Protein AF-A0A350WUQ2-F1 (afdb_monomer)

Structure (mmCIF, N/CA/C/O backbone):
data_AF-A0A350WUQ2-F1
#
_entry.id   AF-A0A350WUQ2-F1
#
loop_
_atom_site.group_PDB
_atom_site.id
_atom_site.type_symbol
_atom_site.label_atom_id
_atom_site.label_alt_id
_atom_site.label_comp_id
_atom_site.label_asym_id
_atom_site.label_entity_id
_atom_site.label_seq_id
_atom_site.pdbx_PDB_ins_code
_atom_site.Cartn_x
_atom_site.Cartn_y
_atom_site.Cartn_z
_atom_site.occupancy
_atom_site.B_iso_or_equiv
_atom_site.auth_seq_id
_atom_site.auth_comp_id
_atom_site.auth_asym_id
_atom_site.auth_atom_id
_atom_site.pdbx_PDB_model_num
ATOM 1 N N . MET A 1 1 ? 24.804 -18.739 12.064 1.00 56.25 1 MET A N 1
ATOM 2 C CA . MET A 1 1 ? 23.639 -18.724 12.983 1.00 56.25 1 MET A CA 1
ATOM 3 C C . MET A 1 1 ? 23.112 -17.312 13.268 1.00 56.25 1 MET A C 1
ATOM 5 O O . MET A 1 1 ? 21.914 -17.172 13.462 1.00 56.25 1 MET A O 1
ATOM 9 N N . SER A 1 2 ? 23.943 -16.263 13.221 1.00 64.31 2 SER A N 1
ATOM 10 C CA . SER A 1 2 ? 23.557 -14.853 13.437 1.00 64.31 2 SER A CA 1
ATOM 11 C C . SER A 1 2 ? 22.568 -14.264 12.414 1.00 64.31 2 SER A C 1
ATOM 13 O O . SER A 1 2 ? 21.819 -13.358 12.758 1.00 64.31 2 SER A O 1
ATOM 15 N N . ASN A 1 3 ? 22.495 -14.797 11.190 1.00 80.12 3 ASN A N 1
ATOM 16 C CA . ASN A 1 3 ? 21.617 -14.248 10.144 1.00 80.12 3 ASN A CA 1
ATOM 17 C C . ASN A 1 3 ? 20.187 -14.813 10.154 1.00 80.12 3 ASN A C 1
ATOM 19 O O . ASN A 1 3 ? 19.369 -14.383 9.347 1.00 80.12 3 ASN A O 1
ATOM 23 N N . LEU A 1 4 ? 19.859 -15.757 11.047 1.00 85.25 4 LEU A N 1
ATOM 24 C CA . LEU A 1 4 ? 18.511 -16.335 11.095 1.00 85.25 4 LEU A CA 1
ATOM 25 C C . LEU A 1 4 ? 17.468 -15.273 11.484 1.00 85.25 4 LEU A C 1
ATOM 27 O O . LEU A 1 4 ? 16.415 -15.193 10.861 1.00 85.25 4 LEU A O 1
ATOM 31 N N . LEU A 1 5 ? 17.804 -14.414 12.455 1.00 84.06 5 LEU A N 1
ATOM 32 C CA . LEU A 1 5 ? 16.961 -13.295 12.900 1.00 84.06 5 LEU A CA 1
ATOM 33 C C . LEU A 1 5 ? 16.747 -12.237 11.810 1.00 84.06 5 LEU A C 1
ATOM 35 O O . LEU A 1 5 ? 15.709 -11.588 11.788 1.00 84.06 5 LEU A O 1
ATOM 39 N N . LEU A 1 6 ? 17.718 -12.081 10.906 1.00 88.44 6 LEU A N 1
ATOM 40 C CA . LEU A 1 6 ? 17.656 -11.149 9.776 1.00 88.44 6 LEU A CA 1
ATOM 41 C C . LEU A 1 6 ? 17.008 -11.768 8.532 1.00 88.44 6 LEU A C 1
ATOM 43 O O . LEU A 1 6 ? 16.848 -11.084 7.523 1.00 88.44 6 LEU A O 1
ATOM 47 N N . SER A 1 7 ? 16.643 -13.053 8.571 1.00 94.75 7 SER A N 1
ATOM 48 C CA . SER A 1 7 ? 15.927 -13.654 7.451 1.00 94.75 7 SER A CA 1
ATOM 49 C C . SER A 1 7 ? 14.523 -13.033 7.352 1.00 94.75 7 SER A C 1
ATOM 51 O O . SER A 1 7 ? 13.842 -12.929 8.377 1.00 94.75 7 SER A O 1
ATOM 53 N N . PRO A 1 8 ? 14.063 -12.623 6.153 1.00 92.75 8 PRO A N 1
ATOM 54 C CA . PRO A 1 8 ? 12.813 -11.873 6.002 1.00 92.75 8 PRO A CA 1
ATOM 55 C C . PRO A 1 8 ? 11.602 -12.555 6.644 1.00 92.75 8 PRO A C 1
ATOM 57 O O . PRO A 1 8 ? 10.800 -11.903 7.307 1.00 92.75 8 PRO A O 1
ATOM 60 N N . LEU A 1 9 ? 11.501 -13.880 6.501 1.00 94.06 9 LEU A N 1
ATOM 61 C CA . LEU A 1 9 ? 10.402 -14.661 7.062 1.00 94.06 9 LEU A CA 1
ATOM 62 C C . LEU A 1 9 ? 10.429 -14.673 8.596 1.00 94.06 9 LEU A C 1
ATOM 64 O O . LEU A 1 9 ? 9.402 -14.450 9.231 1.00 94.06 9 LEU A O 1
ATOM 68 N N . VAL A 1 10 ? 11.598 -14.907 9.201 1.00 95.62 10 VAL A N 1
ATOM 69 C CA . VAL A 1 10 ? 11.731 -14.945 10.666 1.00 95.62 10 VAL A CA 1
ATOM 70 C C . VAL A 1 10 ? 11.512 -13.555 11.256 1.00 95.62 10 VAL A C 1
ATOM 72 O O . VAL A 1 10 ? 10.768 -13.428 12.225 1.00 95.62 10 VAL A O 1
ATOM 75 N N . ALA A 1 11 ? 12.082 -12.512 10.645 1.00 94.06 11 ALA A N 1
ATOM 76 C CA . ALA A 1 11 ? 11.852 -11.131 11.054 1.00 94.06 11 ALA A CA 1
ATOM 77 C C . ALA A 1 11 ? 10.356 -10.779 11.006 1.00 94.06 11 ALA A C 1
ATOM 79 O O . ALA A 1 11 ? 9.815 -10.277 11.991 1.00 94.06 11 ALA A O 1
ATOM 80 N N . PHE A 1 12 ? 9.665 -11.109 9.908 1.00 96.19 12 PHE A N 1
ATOM 81 C CA . PHE A 1 12 ? 8.222 -10.901 9.778 1.00 96.19 12 PHE A CA 1
ATOM 82 C C . PHE A 1 12 ? 7.432 -11.599 10.891 1.00 96.19 12 PHE A C 1
ATOM 84 O O . PHE A 1 12 ? 6.594 -10.965 11.531 1.00 96.19 12 PHE A O 1
ATOM 91 N N . LEU A 1 13 ? 7.720 -12.877 11.166 1.00 97.31 13 LEU A N 1
ATOM 92 C CA . LEU A 1 13 ? 7.032 -13.632 12.218 1.00 97.31 13 LEU A CA 1
ATOM 93 C C . LEU A 1 13 ? 7.259 -13.024 13.606 1.00 97.31 13 LEU A C 1
ATOM 95 O O . LEU A 1 13 ? 6.315 -12.923 14.389 1.00 97.31 13 LEU A O 1
ATOM 99 N N . ILE A 1 14 ? 8.482 -12.576 13.902 1.00 96.44 14 ILE A N 1
ATOM 100 C CA . ILE A 1 14 ? 8.798 -11.900 15.165 1.00 96.44 14 ILE A CA 1
ATOM 101 C C . ILE A 1 14 ? 8.009 -10.591 15.277 1.00 96.44 14 ILE A C 1
ATOM 103 O O . ILE A 1 14 ? 7.352 -10.367 16.292 1.00 96.44 14 ILE A O 1
ATOM 107 N N . TYR A 1 15 ? 8.011 -9.744 14.244 1.00 96.31 15 TYR A N 1
ATOM 108 C CA . TYR A 1 15 ? 7.260 -8.485 14.269 1.00 96.31 15 TYR A CA 1
ATOM 109 C C . TYR A 1 15 ? 5.750 -8.706 14.385 1.00 96.31 15 TYR A C 1
ATOM 111 O O . TYR A 1 15 ? 5.094 -8.017 15.168 1.00 96.31 15 TYR A O 1
ATOM 119 N N . ALA A 1 16 ? 5.198 -9.685 13.667 1.00 97.75 16 ALA A N 1
ATOM 120 C CA . ALA A 1 16 ? 3.789 -10.050 13.769 1.00 97.75 16 ALA A CA 1
ATOM 121 C C . ALA A 1 16 ? 3.432 -10.533 15.184 1.00 97.75 16 ALA A C 1
ATOM 123 O O . ALA A 1 16 ? 2.400 -10.135 15.731 1.00 97.75 16 ALA A O 1
ATOM 124 N N . LEU A 1 17 ? 4.304 -11.338 15.804 1.00 98.06 17 LEU A N 1
ATOM 125 C CA . LEU A 1 17 ? 4.140 -11.796 17.183 1.00 98.06 17 LEU A CA 1
ATOM 126 C C . LEU A 1 17 ? 4.163 -10.620 18.165 1.00 98.06 17 LEU A C 1
ATOM 128 O O . LEU A 1 17 ? 3.275 -10.519 19.010 1.00 98.06 17 LEU A O 1
ATOM 132 N N . VAL A 1 18 ? 5.132 -9.710 18.035 1.00 98.12 18 VAL A N 1
ATOM 133 C CA . VAL A 1 18 ? 5.239 -8.522 18.894 1.00 98.12 18 VAL A CA 1
ATOM 134 C C . VAL A 1 18 ? 4.015 -7.618 18.732 1.00 98.12 18 VAL A C 1
ATOM 136 O O . VAL A 1 18 ? 3.407 -7.239 19.731 1.00 98.12 18 VAL A O 1
ATOM 139 N N . ALA A 1 19 ? 3.594 -7.316 17.500 1.00 98.06 19 ALA A N 1
ATOM 140 C CA . ALA A 1 19 ? 2.402 -6.508 17.239 1.00 98.06 19 ALA A CA 1
ATOM 141 C C . ALA A 1 19 ? 1.134 -7.147 17.834 1.00 98.06 19 ALA A C 1
ATOM 143 O O . ALA A 1 19 ? 0.318 -6.462 18.455 1.00 98.06 19 ALA A O 1
ATOM 144 N N . SER A 1 20 ? 1.002 -8.470 17.713 1.00 98.00 20 SER A N 1
ATOM 145 C CA . SER A 1 20 ? -0.109 -9.227 18.298 1.00 98.00 20 SER A CA 1
ATOM 146 C C . SER A 1 20 ? -0.069 -9.215 19.826 1.00 98.00 20 SER A C 1
ATOM 148 O O . SER A 1 20 ? -1.109 -9.048 20.460 1.00 98.00 20 SER A O 1
ATOM 150 N N . ALA A 1 21 ? 1.117 -9.333 20.430 1.00 98.19 21 ALA A N 1
ATOM 151 C CA . ALA A 1 21 ? 1.297 -9.255 21.876 1.00 98.19 21 ALA A CA 1
ATOM 152 C C . ALA A 1 21 ? 0.935 -7.863 22.412 1.00 98.19 21 ALA A C 1
ATOM 154 O O . ALA A 1 21 ? 0.216 -7.765 23.404 1.00 98.19 21 ALA A O 1
ATOM 155 N N . ILE A 1 22 ? 1.353 -6.793 21.727 1.00 97.94 22 ILE A N 1
ATOM 156 C CA . ILE A 1 22 ? 0.986 -5.411 22.073 1.00 97.94 22 ILE A CA 1
ATOM 157 C C . ILE A 1 22 ? -0.529 -5.211 21.949 1.00 97.94 22 ILE A C 1
ATOM 159 O O . ILE A 1 22 ? -1.154 -4.683 22.867 1.00 97.94 22 ILE A O 1
ATOM 163 N N . SER A 1 23 ? -1.140 -5.670 20.851 1.00 97.25 23 SER A N 1
ATOM 164 C CA . SER A 1 23 ? -2.593 -5.592 20.650 1.00 97.25 23 SER A CA 1
ATOM 165 C C . SER A 1 23 ? -3.361 -6.367 21.731 1.00 97.25 23 SER A C 1
ATOM 167 O O . SER A 1 23 ? -4.313 -5.853 22.324 1.00 97.25 23 SER A O 1
ATOM 169 N N . GLY A 1 24 ? -2.901 -7.579 22.056 1.00 96.88 24 GLY A N 1
ATOM 170 C CA . GLY A 1 24 ? -3.451 -8.410 23.122 1.00 96.88 24 GLY A CA 1
ATOM 171 C C . GLY A 1 24 ? -3.322 -7.754 24.494 1.00 96.88 24 GLY A C 1
ATOM 172 O O . GLY A 1 24 ? -4.300 -7.701 25.236 1.00 96.88 24 GLY A O 1
ATOM 173 N N . LEU A 1 25 ? -2.159 -7.185 24.809 1.00 97.69 25 LEU A N 1
ATOM 174 C CA . LEU A 1 25 ? -1.933 -6.464 26.059 1.00 97.69 25 LEU A CA 1
ATOM 175 C C . LEU A 1 25 ? -2.820 -5.216 26.154 1.00 97.69 25 LEU A C 1
ATOM 177 O O . LEU A 1 25 ? -3.457 -4.997 27.183 1.00 97.69 25 LEU A O 1
ATOM 181 N N . GLY A 1 26 ? -2.955 -4.454 25.065 1.00 96.06 26 GLY A N 1
ATOM 182 C CA . GLY A 1 26 ? -3.893 -3.333 24.983 1.00 96.06 26 GLY A CA 1
ATOM 183 C C . GLY A 1 26 ? -5.335 -3.769 25.251 1.00 96.06 26 GLY A C 1
ATOM 184 O O . GLY A 1 26 ? -6.053 -3.125 26.014 1.00 96.06 26 GLY A O 1
ATOM 185 N N . ARG A 1 27 ? -5.745 -4.922 24.713 1.00 94.38 27 ARG A N 1
ATOM 186 C CA . ARG A 1 27 ? -7.062 -5.520 24.979 1.00 94.38 27 ARG A CA 1
ATOM 187 C C . ARG A 1 27 ? -7.231 -6.000 26.427 1.00 94.38 27 ARG A C 1
ATOM 189 O O . ARG A 1 27 ? -8.355 -5.994 26.933 1.00 94.38 27 ARG A O 1
ATOM 196 N N . LEU A 1 28 ? -6.157 -6.439 27.085 1.00 94.44 28 LEU A N 1
ATOM 197 C CA . LEU A 1 28 ? -6.176 -6.852 28.493 1.00 94.44 28 LEU A CA 1
ATOM 198 C C . LEU A 1 28 ? -6.297 -5.653 29.441 1.00 94.44 28 LEU A C 1
ATOM 200 O O . LEU A 1 28 ? -7.041 -5.737 30.413 1.00 94.44 28 LEU A O 1
ATOM 204 N N . ILE A 1 29 ? -5.607 -4.550 29.140 1.00 95.88 29 ILE A N 1
ATOM 205 C CA . ILE A 1 29 ? -5.594 -3.331 29.967 1.00 95.88 29 ILE A CA 1
ATOM 206 C C . ILE A 1 29 ? -6.825 -2.444 29.694 1.00 95.88 29 ILE A C 1
ATOM 208 O O . ILE A 1 29 ? -7.218 -1.644 30.542 1.00 95.88 29 ILE A O 1
ATOM 212 N N . SER A 1 30 ? -7.460 -2.582 28.526 1.00 92.19 30 SER A N 1
ATOM 213 C CA . SER A 1 30 ? -8.628 -1.785 28.139 1.00 92.19 30 SER A CA 1
ATOM 214 C C . SER A 1 30 ? -9.772 -1.879 29.157 1.00 92.19 30 SER A C 1
ATOM 216 O O . SER A 1 30 ? -10.205 -2.967 29.549 1.00 92.19 30 SER A O 1
ATOM 218 N N . ALA A 1 31 ? -10.303 -0.718 29.548 1.00 89.25 31 ALA A N 1
ATOM 219 C CA . ALA A 1 31 ? -11.449 -0.624 30.437 1.00 89.25 31 ALA A CA 1
ATOM 220 C C . ALA A 1 31 ? -12.694 -1.244 29.781 1.00 89.25 31 ALA A C 1
ATOM 222 O O . ALA A 1 31 ? -13.250 -0.726 28.810 1.00 89.25 31 ALA A O 1
ATOM 223 N N . ARG A 1 32 ? -13.174 -2.351 30.351 1.00 83.56 32 ARG A N 1
ATOM 224 C CA . ARG A 1 32 ? -14.401 -3.015 29.904 1.00 83.56 32 ARG A CA 1
ATOM 225 C C . ARG A 1 32 ? -15.602 -2.347 30.565 1.00 83.56 32 ARG A C 1
ATOM 227 O O . ARG A 1 32 ? -15.979 -2.679 31.684 1.00 83.56 32 ARG A O 1
ATOM 234 N N . GLY A 1 33 ? -16.190 -1.365 29.886 1.00 84.06 33 GLY A N 1
ATOM 235 C CA . GLY A 1 33 ? -17.470 -0.791 30.305 1.00 84.06 33 GLY A CA 1
ATOM 236 C C . GLY A 1 33 ? -18.633 -1.778 30.122 1.00 84.06 33 GLY A C 1
ATOM 237 O O . GLY A 1 33 ? -18.486 -2.818 29.483 1.00 84.06 33 GLY A O 1
ATOM 238 N N . ARG A 1 34 ? -19.828 -1.428 30.618 1.00 88.06 34 ARG A N 1
ATOM 239 C CA . ARG A 1 34 ? -21.051 -2.208 30.348 1.00 88.06 34 ARG A CA 1
ATOM 240 C C . ARG A 1 34 ? -21.297 -2.326 28.842 1.00 88.06 34 ARG A C 1
ATOM 242 O O . ARG A 1 34 ? -21.175 -1.319 28.131 1.00 88.06 34 ARG A O 1
ATOM 249 N N . ALA A 1 35 ? -21.644 -3.529 28.391 1.00 87.12 35 ALA A N 1
ATOM 250 C CA . ALA A 1 35 ? -22.108 -3.763 27.031 1.00 87.12 35 ALA A CA 1
ATOM 251 C C . ALA A 1 35 ? -23.415 -2.987 26.801 1.00 87.12 35 ALA A C 1
ATOM 253 O O . ALA A 1 35 ? -24.290 -2.966 27.665 1.00 87.12 35 ALA A O 1
ATOM 254 N N . SER A 1 36 ? -23.512 -2.302 25.667 1.00 88.19 36 SER A N 1
ATOM 255 C CA . SER A 1 36 ? -24.695 -1.555 25.238 1.00 88.19 36 SER A CA 1
ATOM 256 C C . SER A 1 36 ? -24.716 -1.547 23.717 1.00 88.19 36 SER A C 1
ATOM 258 O O . SER A 1 36 ? -23.658 -1.364 23.113 1.00 88.19 36 SER A O 1
ATOM 260 N N . GLN A 1 37 ? -25.897 -1.721 23.124 1.00 85.00 37 GLN A N 1
ATOM 261 C CA . GLN A 1 37 ? -26.098 -1.727 21.670 1.00 85.00 37 GLN A CA 1
ATOM 262 C C . GLN A 1 37 ? -25.478 -0.491 20.993 1.00 85.00 37 GLN A C 1
ATOM 264 O O . GLN A 1 37 ? -24.702 -0.621 20.049 1.00 85.00 37 GLN A O 1
ATOM 269 N N . PHE A 1 38 ? -25.656 0.687 21.5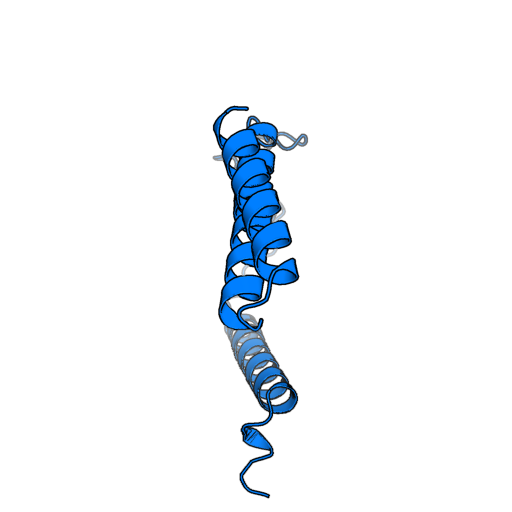99 1.00 85.62 38 PHE A N 1
ATOM 270 C CA . PHE A 1 38 ? -25.179 1.969 21.073 1.00 85.62 38 PHE A CA 1
ATOM 271 C C . PHE A 1 38 ? -23.648 2.125 21.066 1.00 85.62 38 PHE A C 1
ATOM 273 O O . PHE A 1 38 ? -23.130 3.047 20.449 1.00 85.62 38 PHE A O 1
ATOM 280 N N . LYS A 1 39 ? -22.895 1.259 21.764 1.00 86.56 39 LYS A N 1
ATOM 281 C CA . LYS A 1 39 ? -21.417 1.291 21.745 1.00 86.56 39 LYS A CA 1
ATOM 282 C C . LYS A 1 39 ? -20.815 0.575 20.537 1.00 86.56 39 LYS A C 1
ATOM 284 O O . LYS A 1 39 ? -19.639 0.776 20.251 1.00 86.56 39 LYS A O 1
ATOM 289 N N . SER A 1 40 ? -21.590 -0.297 19.897 1.00 87.12 40 SER A N 1
ATOM 290 C CA . SER A 1 40 ? -21.183 -1.089 18.732 1.00 87.12 40 SER A CA 1
ATOM 291 C C . SER A 1 40 ? -21.857 -0.638 17.437 1.00 87.12 40 SER A C 1
ATOM 293 O O . SER A 1 40 ? -21.559 -1.187 16.381 1.00 87.12 40 SER A O 1
ATOM 295 N N . GLU A 1 41 ? -22.764 0.335 17.511 1.00 87.50 41 GLU A N 1
ATOM 296 C CA . GLU A 1 41 ? -23.389 0.937 16.337 1.00 87.50 41 GLU A CA 1
ATOM 297 C C . GLU A 1 41 ? -22.413 1.888 15.619 1.00 87.50 41 GLU A C 1
ATOM 299 O O . GLU A 1 41 ? -21.625 2.577 16.279 1.00 87.50 41 GLU A O 1
ATOM 304 N N . PRO A 1 42 ? -22.442 1.948 14.273 1.00 86.81 42 PRO A N 1
ATOM 305 C CA . PRO A 1 42 ? -21.685 2.935 13.515 1.00 86.81 42 PRO A CA 1
ATOM 306 C C . PRO A 1 42 ? -22.003 4.357 13.976 1.00 86.81 42 PRO A C 1
ATOM 308 O O . PRO A 1 42 ? -23.158 4.713 14.213 1.00 86.81 42 PRO A O 1
ATOM 311 N N . TYR A 1 43 ? -20.973 5.193 14.077 1.00 86.31 43 TYR A N 1
ATOM 312 C CA . TYR A 1 43 ? -21.168 6.577 14.480 1.00 86.31 43 TYR A CA 1
ATOM 313 C C . TYR A 1 43 ? -21.893 7.360 13.379 1.00 86.31 43 TYR A C 1
ATOM 315 O O . TYR A 1 43 ? -21.336 7.612 12.314 1.00 86.31 43 TYR A O 1
ATOM 323 N N . ALA A 1 44 ? -23.126 7.772 13.665 1.00 88.56 44 ALA A N 1
ATOM 324 C CA . ALA A 1 44 ? -23.954 8.604 12.793 1.00 88.56 44 ALA A CA 1
ATOM 325 C C . ALA A 1 44 ? -24.503 9.827 13.551 1.00 88.56 44 ALA A C 1
ATOM 327 O O . ALA A 1 44 ? -25.656 10.215 13.386 1.00 88.56 44 ALA A O 1
ATOM 328 N N . SER A 1 45 ? -23.699 10.413 14.450 1.00 86.94 45 SER A N 1
ATOM 329 C CA . SER A 1 45 ? -24.089 11.584 15.259 1.00 86.94 45 SER A CA 1
ATOM 330 C C . SER A 1 45 ? -25.401 11.398 16.046 1.00 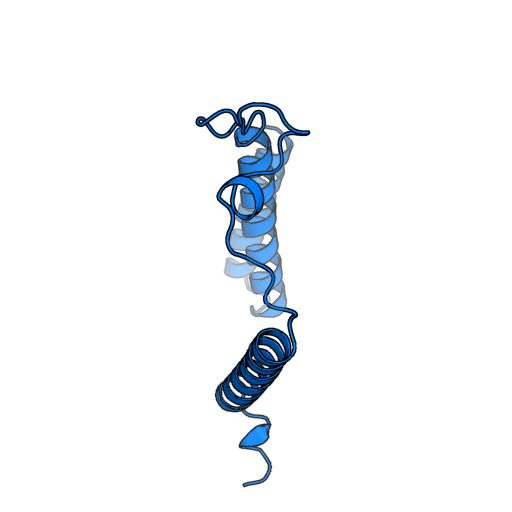86.94 45 SER A C 1
ATOM 332 O O . SER A 1 45 ? -26.152 12.348 16.247 1.00 86.94 45 SER A O 1
ATOM 334 N N . GLY A 1 46 ? -25.689 10.166 16.485 1.00 86.75 46 GLY A N 1
ATOM 335 C CA . GLY A 1 46 ? -26.917 9.812 17.209 1.00 86.75 46 GLY A CA 1
ATOM 336 C C . GLY A 1 46 ? -28.147 9.563 16.328 1.00 86.75 46 GLY A C 1
ATOM 337 O O . GLY A 1 46 ? -29.236 9.367 16.862 1.00 86.75 46 GLY A O 1
ATOM 338 N N . GLN A 1 47 ? -27.994 9.570 15.002 1.00 85.06 47 GLN A N 1
ATOM 339 C CA . GLN A 1 47 ? -29.047 9.215 14.051 1.00 85.06 47 GLN A CA 1
ATOM 340 C C . GLN A 1 47 ? -28.980 7.730 13.677 1.00 85.06 47 GLN A C 1
ATOM 342 O O . GLN A 1 47 ? -27.974 7.061 13.915 1.00 85.06 47 GLN A O 1
ATOM 347 N N . ALA A 1 48 ? -30.052 7.217 13.070 1.00 85.56 48 ALA A N 1
ATOM 348 C CA . ALA A 1 48 ? -30.024 5.894 12.462 1.00 85.56 48 ALA A CA 1
ATOM 349 C C . ALA A 1 48 ? -28.975 5.878 11.340 1.00 85.56 48 ALA A C 1
ATOM 351 O O . ALA A 1 48 ? -28.984 6.737 10.459 1.00 85.56 48 ALA A O 1
ATOM 352 N N . HIS A 1 49 ? -28.055 4.918 11.394 1.00 81.44 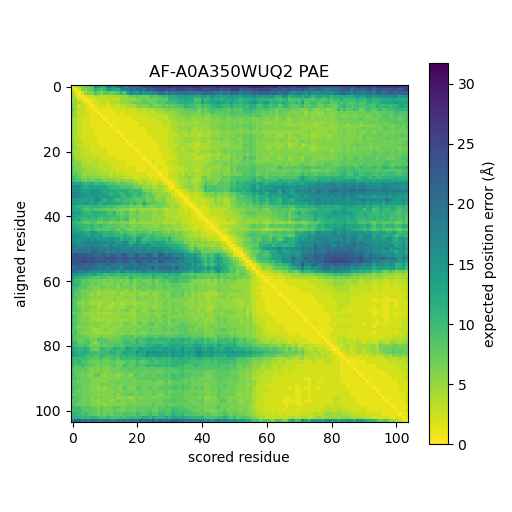49 HIS A N 1
ATOM 353 C CA . HIS A 1 49 ? -27.076 4.727 10.333 1.00 81.44 49 HIS A CA 1
ATOM 354 C C . HIS A 1 49 ? -27.756 4.178 9.074 1.00 81.44 49 HIS A C 1
ATOM 356 O O . HIS A 1 49 ? -28.606 3.291 9.157 1.00 81.44 49 HIS A O 1
ATOM 362 N N . ASP A 1 50 ? -27.349 4.688 7.915 1.00 80.00 50 ASP A N 1
ATOM 363 C CA . ASP A 1 50 ? -27.801 4.193 6.620 1.00 80.00 50 ASP A CA 1
ATOM 364 C C . ASP A 1 50 ? -27.215 2.786 6.379 1.00 80.00 50 ASP A C 1
ATOM 366 O O . ASP A 1 50 ? -25.993 2.640 6.344 1.00 80.00 50 ASP A O 1
ATOM 370 N N . PRO A 1 51 ? -28.028 1.723 6.224 1.00 75.75 51 PRO A N 1
ATOM 371 C CA . PRO A 1 51 ? -27.518 0.355 6.086 1.00 75.75 51 PRO A CA 1
ATOM 372 C C . PRO A 1 51 ? -26.812 0.120 4.745 1.00 75.75 51 PRO A C 1
ATOM 374 O O . PRO A 1 51 ? -26.117 -0.882 4.569 1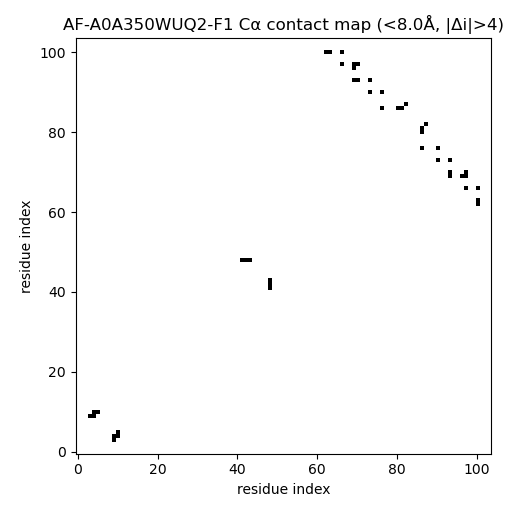.00 75.75 51 PRO A O 1
ATOM 377 N N . VAL A 1 52 ? -27.006 1.027 3.786 1.00 76.69 52 VAL A N 1
ATOM 378 C CA . VAL A 1 52 ? -26.310 1.020 2.507 1.00 76.69 52 VAL A CA 1
ATOM 379 C C . VAL A 1 52 ? -25.060 1.882 2.658 1.00 76.69 52 VAL A C 1
ATOM 381 O O . VAL A 1 52 ? -25.185 3.080 2.914 1.00 76.69 52 VAL A O 1
ATOM 384 N N . PRO A 1 53 ? -23.851 1.326 2.465 1.00 68.25 53 PRO A N 1
ATOM 385 C CA . PRO A 1 53 ? -22.645 2.130 2.441 1.00 68.25 53 PRO A CA 1
ATOM 386 C C . PRO A 1 53 ? -22.775 3.176 1.336 1.00 68.25 53 PRO A C 1
ATOM 388 O O . PRO A 1 53 ? -22.723 2.860 0.144 1.00 68.25 53 PRO A O 1
ATOM 391 N N . ALA A 1 54 ? -22.936 4.437 1.722 1.00 63.78 54 ALA A N 1
ATOM 392 C CA . ALA A 1 54 ? -22.750 5.541 0.809 1.00 63.78 54 ALA A CA 1
ATOM 393 C C . ALA A 1 54 ? -21.251 5.588 0.486 1.00 63.78 54 ALA A C 1
ATOM 395 O O . ALA A 1 54 ? -20.462 6.201 1.200 1.00 63.78 54 ALA A O 1
ATOM 396 N N . ALA A 1 55 ? -20.851 4.929 -0.601 1.00 65.00 55 ALA A N 1
ATOM 397 C CA . ALA A 1 55 ? -19.544 5.110 -1.227 1.00 65.00 55 ALA A CA 1
ATOM 398 C C . ALA A 1 55 ? -19.662 5.955 -2.515 1.00 65.00 55 ALA A C 1
ATOM 400 O O . ALA A 1 55 ? -19.229 5.500 -3.584 1.00 65.00 55 ALA A O 1
ATOM 401 N N . PRO A 1 56 ? -20.264 7.169 -2.480 1.00 62.12 56 PRO A N 1
ATOM 402 C CA . PRO A 1 56 ? -20.211 8.061 -3.624 1.00 62.12 56 PRO A CA 1
ATOM 403 C C . PRO A 1 56 ? -18.736 8.399 -3.869 1.00 62.12 56 PRO A C 1
ATOM 405 O O . PRO A 1 56 ? -18.075 8.993 -3.025 1.00 62.12 56 PRO A O 1
ATOM 408 N N . GLY A 1 57 ? -18.193 7.948 -5.003 1.00 69.94 57 GLY A N 1
ATOM 409 C CA . GLY A 1 57 ? -16.782 8.161 -5.352 1.00 69.94 57 GLY A CA 1
ATOM 410 C C . GLY A 1 57 ? -15.896 6.912 -5.418 1.00 69.94 57 GLY A C 1
ATOM 411 O O . GLY A 1 57 ? -14.693 7.054 -5.634 1.00 69.94 57 GLY A O 1
ATOM 412 N N . TYR A 1 58 ? -16.442 5.690 -5.327 1.00 76.94 58 TYR A N 1
ATOM 413 C CA . TYR A 1 58 ? -15.619 4.480 -5.514 1.00 76.94 58 TYR A CA 1
ATOM 414 C C . TYR A 1 58 ? -14.987 4.393 -6.915 1.00 76.94 58 TYR A C 1
ATOM 416 O O . TYR A 1 58 ? -13.867 3.916 -7.072 1.00 76.94 58 TYR A O 1
ATOM 424 N N . ARG A 1 59 ? -15.675 4.892 -7.949 1.00 81.12 59 ARG A N 1
ATOM 425 C CA . ARG A 1 59 ? -15.189 4.825 -9.336 1.00 81.12 59 ARG A CA 1
ATOM 426 C C . ARG A 1 59 ? -13.917 5.672 -9.560 1.00 81.12 59 ARG A C 1
ATOM 428 O O . ARG A 1 59 ? -12.951 5.110 -10.069 1.00 81.12 59 ARG A O 1
ATOM 435 N N . PRO A 1 60 ? -13.843 6.951 -9.130 1.00 85.25 60 PRO A N 1
ATOM 436 C CA . PRO A 1 60 ? -12.577 7.691 -9.099 1.00 85.25 60 PRO A CA 1
ATOM 437 C C . PRO A 1 60 ? -11.483 7.012 -8.266 1.00 85.25 60 PRO A C 1
ATOM 439 O O . PRO A 1 60 ? -10.340 6.935 -8.708 1.00 85.25 60 PRO A O 1
ATOM 442 N N . PHE A 1 61 ? -11.827 6.468 -7.091 1.00 88.19 61 PHE A N 1
ATOM 443 C CA . PHE A 1 61 ? -10.861 5.750 -6.254 1.00 88.19 61 PHE A CA 1
ATOM 444 C C . PHE A 1 61 ? -10.261 4.538 -6.977 1.00 88.19 61 PHE A C 1
ATOM 446 O O . PHE A 1 61 ? -9.054 4.322 -6.910 1.00 88.19 61 PHE A O 1
ATOM 453 N N . PHE A 1 62 ? -11.078 3.781 -7.711 1.00 89.19 62 PHE A N 1
ATOM 454 C CA . PHE A 1 62 ? -10.616 2.634 -8.487 1.00 89.19 62 PHE A CA 1
ATOM 455 C C . PHE A 1 62 ? -9.572 3.026 -9.541 1.00 89.19 62 PHE A C 1
ATOM 457 O O . PHE A 1 62 ? -8.540 2.366 -9.643 1.00 89.19 62 PHE A O 1
ATOM 464 N N . VAL A 1 63 ? -9.801 4.113 -10.287 1.00 91.94 63 VAL A N 1
ATOM 465 C CA . VAL A 1 63 ? -8.846 4.599 -11.301 1.00 91.94 63 VAL A CA 1
ATOM 466 C C . VAL A 1 63 ? -7.517 4.983 -10.649 1.00 91.94 63 VAL A C 1
ATOM 468 O O . VAL A 1 63 ? -6.457 4.587 -11.129 1.00 91.94 63 VAL A O 1
ATOM 471 N N . ILE A 1 64 ? -7.571 5.680 -9.511 1.00 92.19 64 ILE A N 1
ATOM 472 C CA . ILE A 1 64 ? -6.376 6.058 -8.747 1.00 92.19 64 ILE A CA 1
ATOM 473 C C . ILE A 1 64 ? -5.644 4.808 -8.232 1.00 92.19 64 ILE A C 1
ATOM 475 O O . ILE A 1 64 ? -4.427 4.703 -8.372 1.00 92.19 64 ILE A O 1
ATOM 479 N N . ALA A 1 65 ? -6.362 3.832 -7.676 1.00 94.25 65 ALA A N 1
ATOM 480 C CA . ALA A 1 65 ? -5.767 2.591 -7.186 1.00 94.25 65 ALA A CA 1
ATOM 481 C C . ALA A 1 65 ? -5.080 1.800 -8.312 1.00 94.25 65 ALA A C 1
ATOM 483 O O . ALA A 1 65 ? -3.954 1.328 -8.138 1.00 94.25 65 ALA A O 1
ATOM 484 N N . LEU A 1 66 ? -5.722 1.702 -9.481 1.00 95.31 66 LEU A N 1
ATOM 485 C CA . LEU A 1 66 ? -5.150 1.046 -10.654 1.00 95.31 66 LEU A CA 1
ATOM 486 C C . LEU A 1 66 ? -3.908 1.788 -11.166 1.00 95.31 66 LEU A C 1
ATOM 488 O O . LEU A 1 66 ? -2.908 1.147 -11.484 1.00 95.31 66 LEU A O 1
ATOM 492 N N . PHE A 1 67 ? -3.933 3.123 -11.173 1.00 96.94 67 PHE A N 1
ATOM 493 C CA . PHE A 1 67 ? -2.770 3.943 -11.510 1.00 96.94 67 PHE A CA 1
ATOM 494 C C . PHE A 1 67 ? -1.575 3.616 -10.609 1.00 96.94 67 PHE A C 1
ATOM 496 O O . PHE A 1 67 ? -0.488 3.326 -11.110 1.00 96.94 67 PHE A O 1
ATOM 503 N N . PHE A 1 68 ? -1.774 3.580 -9.288 1.00 97.06 68 PHE A N 1
ATOM 504 C CA . PHE A 1 68 ? -0.703 3.230 -8.353 1.00 97.06 68 PHE A CA 1
ATOM 505 C C . PHE A 1 68 ? -0.210 1.792 -8.530 1.00 97.06 68 PHE A C 1
ATOM 507 O O . PHE A 1 68 ? 0.991 1.560 -8.424 1.00 97.06 68 PHE A O 1
ATOM 514 N N . ALA A 1 69 ? -1.090 0.839 -8.844 1.00 97.38 69 ALA A N 1
ATOM 515 C CA . ALA A 1 69 ? -0.688 -0.540 -9.113 1.00 97.38 69 ALA A CA 1
ATOM 516 C C . ALA A 1 69 ? 0.211 -0.650 -10.361 1.00 97.38 69 ALA A C 1
ATOM 518 O O . ALA A 1 69 ? 1.261 -1.293 -10.310 1.00 97.38 69 ALA A O 1
ATOM 519 N N . VAL A 1 70 ? -0.157 0.019 -11.460 1.00 97.69 70 VAL A N 1
ATOM 520 C CA . VAL A 1 70 ? 0.642 0.055 -12.701 1.00 97.69 70 VAL A CA 1
ATOM 521 C C . VAL A 1 70 ? 1.968 0.786 -12.477 1.00 97.69 70 VAL A C 1
ATOM 523 O O . VAL A 1 70 ? 3.018 0.308 -12.907 1.00 97.69 70 VAL A O 1
ATOM 526 N N . LEU A 1 71 ? 1.946 1.910 -11.756 1.00 97.62 71 LEU A N 1
ATOM 527 C CA . LEU A 1 71 ? 3.152 2.660 -11.412 1.00 97.62 71 LEU A CA 1
ATOM 528 C C . LEU A 1 71 ? 4.103 1.808 -10.564 1.00 97.62 71 LEU A C 1
ATOM 530 O O . LEU A 1 71 ? 5.302 1.766 -10.833 1.00 97.62 71 LEU A O 1
ATOM 534 N N . HIS A 1 72 ? 3.565 1.098 -9.570 1.00 97.94 72 HIS A N 1
ATOM 535 C CA . HIS A 1 72 ? 4.334 0.205 -8.711 1.00 97.94 72 HIS A CA 1
ATOM 536 C C . HIS A 1 72 ? 5.007 -0.913 -9.516 1.00 97.94 72 HIS A C 1
ATOM 538 O O . HIS A 1 72 ? 6.194 -1.172 -9.325 1.00 97.94 72 HIS A O 1
ATOM 544 N N . LEU A 1 73 ? 4.291 -1.510 -10.475 1.00 97.06 73 LEU A N 1
ATOM 545 C CA . LEU A 1 73 ? 4.864 -2.487 -11.402 1.00 97.06 73 LEU A CA 1
ATOM 546 C C . LEU A 1 73 ? 6.010 -1.886 -12.235 1.00 97.06 73 LEU A C 1
ATOM 548 O O . LEU A 1 73 ? 7.042 -2.532 -12.413 1.00 97.06 73 LEU A O 1
ATOM 552 N N . GLY A 1 74 ? 5.868 -0.637 -12.687 1.00 96.62 74 GLY A N 1
ATOM 553 C CA . GLY A 1 74 ? 6.930 0.092 -13.386 1.00 96.62 74 GLY A CA 1
ATOM 554 C C . GLY A 1 74 ? 8.186 0.267 -12.537 1.00 96.62 74 GLY A C 1
ATOM 555 O O . GLY A 1 74 ? 9.286 -0.021 -13.005 1.00 96.62 74 GLY A O 1
ATOM 556 N N . VAL A 1 75 ? 8.032 0.659 -11.271 1.00 96.88 75 VAL A N 1
ATOM 557 C CA . VAL A 1 75 ? 9.164 0.803 -10.342 1.00 96.88 75 VAL A CA 1
ATOM 558 C C . VAL A 1 75 ? 9.840 -0.544 -10.068 1.00 96.88 75 VAL A C 1
ATOM 560 O O . VAL A 1 75 ? 11.069 -0.607 -10.068 1.00 96.88 75 VAL A O 1
ATOM 563 N N . ILE A 1 76 ? 9.073 -1.629 -9.900 1.00 96.31 76 ILE A N 1
ATOM 564 C CA . ILE A 1 76 ? 9.632 -2.984 -9.749 1.00 96.31 76 ILE A CA 1
ATOM 565 C C . ILE A 1 76 ? 10.459 -3.365 -10.980 1.00 96.31 76 ILE A C 1
ATOM 567 O O . ILE A 1 76 ? 11.571 -3.875 -10.826 1.00 96.31 76 ILE A O 1
ATOM 571 N N . MET A 1 77 ? 9.945 -3.093 -12.185 1.00 95.38 77 MET A N 1
ATOM 572 C CA . MET A 1 77 ? 10.652 -3.389 -13.428 1.00 95.38 77 MET A CA 1
ATOM 573 C C . MET A 1 77 ? 11.964 -2.605 -13.512 1.00 95.38 77 MET A C 1
ATOM 575 O O . MET A 1 77 ? 13.011 -3.201 -13.740 1.00 95.38 77 MET A O 1
ATOM 579 N N . VAL A 1 78 ? 11.942 -1.295 -13.246 1.00 95.19 78 VAL A N 1
ATOM 580 C CA . VAL A 1 78 ? 13.158 -0.461 -13.244 1.00 95.19 78 VAL A CA 1
ATOM 581 C C . VAL A 1 78 ? 14.178 -0.938 -12.205 1.00 95.19 78 VAL A C 1
ATOM 583 O O . VAL A 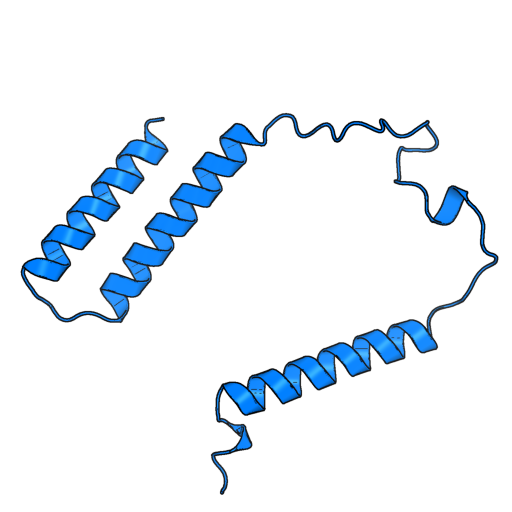1 78 ? 15.369 -0.959 -12.493 1.00 95.19 78 VAL A O 1
ATOM 586 N N . GLY A 1 79 ? 13.732 -1.326 -11.008 1.00 95.19 79 GLY A N 1
ATOM 587 C CA . GLY A 1 79 ? 14.629 -1.727 -9.922 1.00 95.19 79 GLY A CA 1
ATOM 588 C C . GLY A 1 79 ? 15.193 -3.146 -10.030 1.00 95.19 79 GLY A C 1
ATOM 589 O O . GLY A 1 79 ? 16.187 -3.436 -9.369 1.00 95.19 79 GLY A O 1
ATOM 590 N N . SER A 1 80 ? 14.572 -4.026 -10.826 1.00 95.12 80 SER A N 1
ATOM 591 C CA . SER A 1 80 ? 14.883 -5.469 -10.819 1.00 95.12 80 SER A CA 1
ATOM 592 C C . SER A 1 80 ? 15.318 -6.039 -12.171 1.00 95.12 80 SER A C 1
ATOM 594 O O . SER A 1 80 ? 15.649 -7.221 -12.231 1.00 95.12 80 SER A O 1
ATOM 596 N N . SER A 1 81 ? 15.273 -5.260 -13.256 1.00 92.25 81 SER A N 1
ATOM 597 C CA . SER A 1 81 ? 15.582 -5.747 -14.607 1.00 92.25 81 SER A CA 1
ATOM 598 C C . SER A 1 81 ? 16.872 -5.166 -15.177 1.00 92.25 81 SER A C 1
ATOM 600 O O . SER A 1 81 ? 17.289 -4.061 -14.832 1.00 92.25 81 SER A O 1
ATOM 602 N N . ASP A 1 82 ? 17.480 -5.913 -16.098 1.00 92.94 82 ASP A N 1
ATOM 603 C CA . ASP A 1 82 ? 18.613 -5.446 -16.889 1.00 92.94 82 ASP A CA 1
ATOM 604 C C . ASP A 1 82 ? 18.168 -4.493 -18.011 1.00 92.94 82 ASP A C 1
ATOM 606 O O . ASP A 1 82 ? 17.019 -4.512 -18.477 1.00 92.94 82 ASP A O 1
ATOM 610 N N . LEU A 1 83 ? 19.115 -3.690 -18.504 1.00 88.81 83 LEU A N 1
ATOM 611 C CA . LEU A 1 83 ? 18.940 -2.804 -19.658 1.00 88.81 83 LEU A CA 1
ATOM 612 C C . LEU A 1 83 ? 18.839 -3.623 -20.953 1.00 88.81 83 LEU A C 1
ATOM 614 O O . LEU A 1 83 ? 19.805 -3.788 -21.695 1.00 88.81 83 LEU A O 1
ATOM 618 N N . SER A 1 84 ? 17.642 -4.144 -21.213 1.00 94.69 84 SER A N 1
ATOM 619 C CA . SER A 1 84 ? 17.315 -4.931 -22.399 1.00 94.69 84 SER A CA 1
ATOM 620 C C . SER A 1 84 ? 16.223 -4.264 -23.234 1.00 94.69 84 SER A C 1
ATOM 622 O O . SER A 1 84 ? 15.392 -3.502 -22.732 1.00 94.69 84 SER A O 1
ATOM 624 N N . THR A 1 85 ? 16.169 -4.598 -24.524 1.00 94.69 85 THR A N 1
ATOM 625 C CA . THR A 1 85 ? 15.091 -4.144 -25.416 1.00 94.69 85 THR A CA 1
ATOM 626 C C . THR A 1 85 ? 13.718 -4.606 -24.925 1.00 94.69 85 THR A C 1
ATOM 628 O O . THR A 1 85 ? 12.739 -3.878 -25.059 1.00 94.69 85 THR A O 1
ATOM 631 N N . VAL A 1 86 ? 13.642 -5.784 -24.301 1.00 94.38 86 VAL A N 1
ATOM 632 C CA . VAL A 1 86 ? 12.401 -6.316 -23.722 1.00 94.38 86 VAL A CA 1
ATOM 633 C C . VAL A 1 86 ? 11.922 -5.432 -22.570 1.00 94.38 86 VAL A C 1
ATOM 635 O O . VAL A 1 86 ? 10.760 -5.028 -22.554 1.00 94.38 86 VAL A O 1
ATOM 638 N N . THR A 1 87 ? 12.822 -5.065 -21.653 1.00 95.00 87 THR A N 1
ATOM 639 C CA . THR A 1 87 ? 12.535 -4.133 -20.550 1.00 95.00 87 THR A C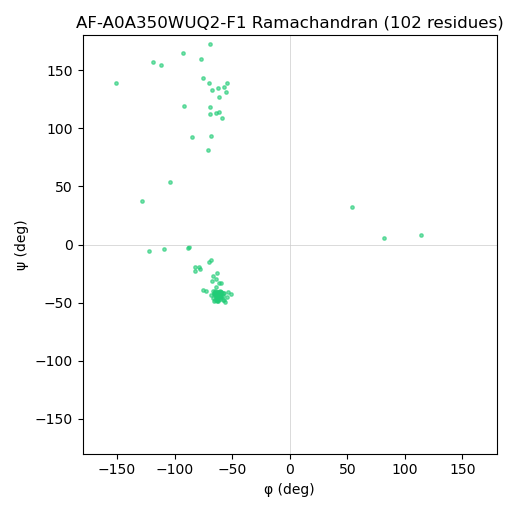A 1
ATOM 640 C C . THR A 1 87 ? 11.978 -2.813 -21.071 1.00 95.00 87 THR A C 1
ATOM 642 O O . THR A 1 87 ? 10.972 -2.322 -20.563 1.00 95.00 87 THR A O 1
ATOM 645 N N . LEU A 1 88 ? 12.587 -2.264 -22.125 1.00 95.56 88 LEU A N 1
ATOM 646 C CA . LEU A 1 88 ? 12.143 -1.012 -22.728 1.00 95.56 88 LEU A CA 1
ATOM 647 C C . LEU A 1 88 ? 10.710 -1.106 -23.274 1.00 95.56 88 LEU A C 1
ATOM 649 O O . LEU A 1 88 ? 9.912 -0.204 -23.030 1.00 95.56 88 LEU A O 1
ATOM 653 N N . VAL A 1 89 ? 10.361 -2.199 -23.962 1.00 97.00 89 VAL A N 1
ATOM 654 C CA . VAL A 1 89 ? 8.995 -2.408 -24.479 1.00 97.00 89 VAL A CA 1
ATOM 655 C C . VAL A 1 89 ? 7.976 -2.467 -23.338 1.00 97.00 89 VAL A C 1
ATOM 657 O O . VAL A 1 89 ? 6.932 -1.819 -23.422 1.00 97.00 89 VAL A O 1
ATOM 660 N N . TYR A 1 90 ? 8.285 -3.178 -22.249 1.00 95.69 90 TYR A N 1
ATOM 661 C CA . TYR A 1 90 ? 7.407 -3.227 -21.076 1.00 95.69 90 TYR A CA 1
ATOM 662 C C . TYR A 1 90 ? 7.237 -1.854 -20.421 1.00 95.69 90 TYR A C 1
ATOM 664 O O . TYR A 1 90 ? 6.112 -1.461 -20.120 1.00 95.69 90 TYR A O 1
ATOM 672 N N . LEU A 1 91 ? 8.323 -1.097 -20.244 1.00 96.81 91 LEU A N 1
ATOM 673 C CA . LEU A 1 91 ? 8.256 0.246 -19.664 1.00 96.81 91 LEU A CA 1
ATOM 674 C C . LEU A 1 91 ? 7.432 1.202 -20.529 1.00 96.81 91 LEU A C 1
ATOM 676 O O . LEU A 1 91 ? 6.618 1.948 -19.990 1.00 96.81 91 LEU A O 1
ATOM 680 N N . LEU A 1 92 ? 7.575 1.145 -21.856 1.00 97.75 92 LEU A N 1
ATOM 681 C CA . LEU A 1 92 ? 6.744 1.933 -22.768 1.00 97.75 92 LEU A CA 1
ATOM 682 C C . LEU A 1 92 ? 5.259 1.573 -22.627 1.00 97.75 92 LEU A C 1
ATOM 684 O O . LEU A 1 92 ? 4.427 2.471 -22.521 1.00 97.75 92 LEU A O 1
ATOM 688 N N . GLY A 1 93 ? 4.925 0.282 -22.554 1.00 97.56 93 GLY A N 1
ATOM 689 C CA . GLY A 1 93 ? 3.550 -0.168 -22.318 1.00 97.56 93 GLY A CA 1
ATOM 690 C C . GLY A 1 93 ? 2.975 0.330 -20.988 1.00 97.56 93 GLY A C 1
ATOM 691 O O . GLY A 1 93 ? 1.840 0.802 -20.944 1.00 97.56 93 GLY A O 1
ATOM 692 N N . LEU A 1 94 ? 3.770 0.293 -19.913 1.00 97.50 94 LEU A N 1
ATOM 693 C CA . LEU A 1 94 ? 3.364 0.802 -18.600 1.00 97.50 94 LEU A CA 1
ATOM 694 C C . LEU A 1 94 ? 3.164 2.322 -18.614 1.00 97.50 94 LEU A C 1
ATOM 696 O O . LEU A 1 94 ? 2.172 2.803 -18.074 1.00 97.50 94 LEU A O 1
ATOM 700 N N . ILE A 1 95 ? 4.040 3.080 -19.280 1.00 97.50 95 ILE A N 1
ATOM 701 C CA . ILE A 1 95 ? 3.883 4.534 -19.447 1.00 97.50 95 ILE A CA 1
ATOM 702 C C . ILE A 1 95 ? 2.593 4.852 -20.212 1.00 97.50 95 ILE A C 1
ATOM 704 O O . ILE A 1 95 ? 1.834 5.720 -19.785 1.00 97.50 95 ILE A O 1
ATOM 708 N N . LEU A 1 96 ? 2.308 4.131 -21.300 1.00 97.94 96 LEU A N 1
ATOM 709 C CA . LEU A 1 96 ? 1.068 4.307 -22.060 1.00 97.94 96 LEU A CA 1
ATOM 710 C C . LEU A 1 96 ? -0.172 4.010 -21.208 1.00 97.94 96 LEU A C 1
ATOM 712 O O . LEU A 1 96 ? -1.138 4.770 -21.258 1.00 97.94 96 LEU A O 1
ATOM 716 N N . ALA A 1 97 ? -0.136 2.957 -20.388 1.00 97.00 97 ALA A N 1
ATOM 717 C CA . ALA A 1 97 ? -1.219 2.644 -19.459 1.00 97.00 97 ALA A CA 1
ATOM 718 C C . ALA A 1 97 ? -1.421 3.752 -18.409 1.00 97.00 97 ALA A C 1
ATOM 720 O O . ALA A 1 97 ? -2.557 4.127 -18.127 1.00 97.00 97 ALA A O 1
ATOM 721 N N . LEU A 1 98 ? -0.340 4.323 -17.867 1.00 97.31 98 LEU A N 1
ATOM 722 C CA . LEU A 1 98 ? -0.421 5.449 -16.930 1.00 97.31 98 LEU A CA 1
ATOM 723 C C . LEU A 1 98 ? -1.003 6.702 -17.591 1.00 97.31 98 LEU A C 1
ATOM 725 O O . LEU A 1 98 ? -1.850 7.362 -16.994 1.00 97.31 98 LEU A O 1
ATOM 729 N N . ILE A 1 99 ? -0.592 7.009 -18.825 1.00 97.19 99 ILE A N 1
ATOM 730 C CA . ILE A 1 99 ? -1.152 8.122 -19.603 1.00 97.19 99 ILE A CA 1
ATOM 731 C C . ILE A 1 99 ? -2.652 7.908 -19.825 1.00 97.19 99 ILE A C 1
ATOM 733 O O . ILE A 1 99 ? -3.430 8.825 -19.578 1.00 97.19 99 ILE A O 1
ATOM 737 N N . ALA A 1 100 ? -3.070 6.704 -20.226 1.00 95.88 100 ALA A N 1
ATOM 738 C CA . ALA A 1 100 ? -4.484 6.382 -20.406 1.00 95.88 100 ALA A CA 1
ATOM 739 C C . ALA A 1 100 ? -5.286 6.596 -19.109 1.00 95.88 100 ALA A C 1
ATOM 741 O O . ALA A 1 100 ? -6.328 7.238 -19.131 1.00 95.88 100 ALA A O 1
ATOM 742 N N . LEU A 1 101 ? -4.761 6.151 -17.963 1.00 94.19 101 LEU A N 1
ATOM 743 C CA . LEU A 1 101 ? -5.422 6.321 -16.664 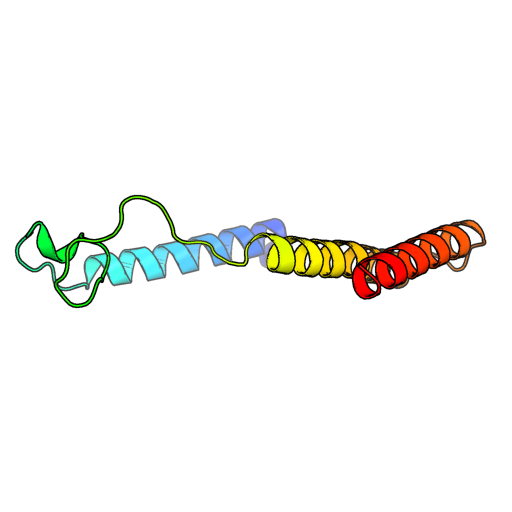1.00 94.19 101 LEU A CA 1
ATOM 744 C C . LEU A 1 101 ? -5.514 7.785 -16.201 1.00 94.19 101 LEU A C 1
ATOM 746 O O . LEU A 1 101 ? -6.431 8.118 -15.454 1.00 94.19 101 LEU A O 1
ATOM 750 N N . ILE A 1 102 ? -4.590 8.652 -16.628 1.00 93.00 102 ILE A N 1
ATOM 751 C CA . ILE A 1 102 ? -4.658 10.101 -16.373 1.00 93.00 102 ILE A CA 1
ATOM 752 C C . ILE A 1 102 ? -5.707 10.765 -17.274 1.00 93.00 102 ILE A C 1
ATOM 754 O O . ILE A 1 102 ? -6.400 11.680 -16.830 1.00 93.00 102 ILE A O 1
ATOM 758 N N . LEU A 1 103 ? -5.800 10.335 -18.536 1.00 92.56 103 LEU A N 1
ATOM 759 C CA . LEU A 1 103 ? -6.693 10.932 -19.531 1.00 92.56 103 LEU A CA 1
ATOM 760 C C . LEU A 1 103 ? -8.163 10.506 -19.374 1.00 92.56 103 LEU A C 1
ATOM 762 O O . LEU A 1 103 ? -9.035 11.258 -19.808 1.00 92.56 103 LEU A O 1
ATOM 766 N N . GLY A 1 104 ? -8.431 9.376 -18.709 1.00 71.44 104 GLY A N 1
ATOM 767 C CA . GLY A 1 104 ? -9.782 8.899 -18.382 1.00 71.44 104 GLY A CA 1
ATOM 768 C C . GLY A 1 104 ? -10.430 8.103 -19.503 1.00 71.44 104 GLY A C 1
ATOM 769 O O . GLY A 1 104 ? -11.617 8.378 -19.785 1.00 71.44 104 GLY A O 1
#

Mean predicted al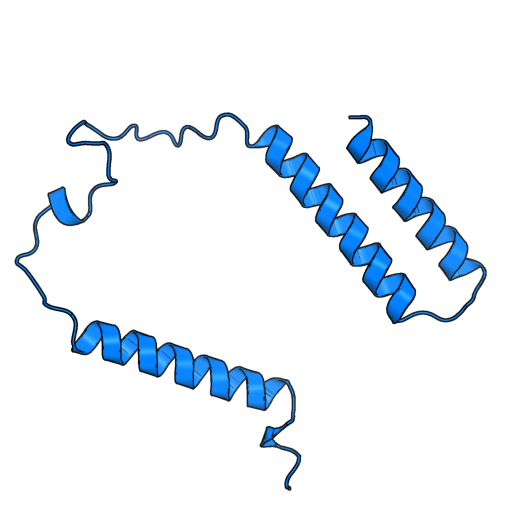igned error: 7.69 Å

Nearest PDB structures (foldseek):
  8vaa-assembly1_K  TM=7.767E-01  e=5.894E+00  Legionella pneumophila

Solvent-accessible surface area (backbone atoms only — not comparable to full-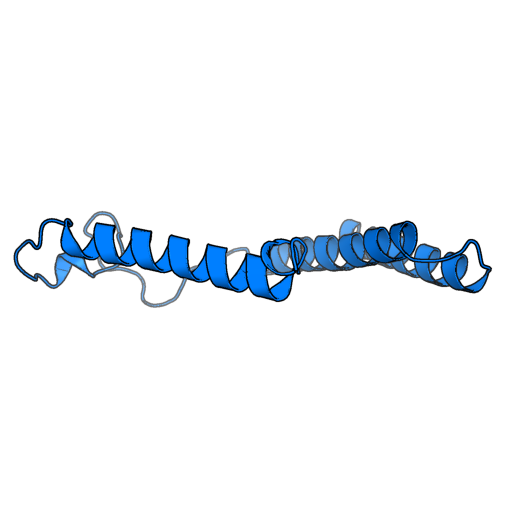atom values): 6423 Å² total; per-residue (Å²): 123,84,60,56,65,71,32,69,69,50,39,50,52,51,53,53,50,51,55,49,49,52,53,50,49,52,62,68,71,49,84,84,69,84,89,53,74,79,79,76,49,75,91,41,93,89,47,86,62,71,91,64,82,84,60,89,60,55,68,64,50,48,51,53,52,51,42,51,52,50,51,50,53,46,51,52,48,68,74,72,54,69,101,42,74,67,50,51,55,52,51,52,52,46,51,52,52,48,51,48,59,73,74,106

Foldseek 3Di:
DVCPCVDPVNVVVVVVVVVVVVVVVCVVPDDDDDDDPVVPDPDPVPDDDDPDPPPPCVVVVVLVVVLVVLVVVLVCLVVPDDPDPVSVVSNVVSVVVNVVSVVD

Secondary structure (DSSP, 8-state):
-TTSTTSHHHHHHHHHHHHHHHHHHHHHHS--PPP-GGGTS--STTSPPPSS---TTHHHHHHHHHHHHHHHHHHHHHHH--S-HHHHHHHHHHHHHHHHHHH-

pLDDT: mean 90.18, std 9.19, range [56.25, 98.19]

Sequence (104 aa):
MSNLLLSPLVAFLIYALVASAISGLGRLISARGRASQFKSEPYASGQAHDPVPAAPGYRPFFVIALFFAVLHLGVIMVGSSDLSTVTLVYLLGLILALIALILG

Radius of gyration: 23.55 Å; Cα contacts (8 Å, |Δi|>4): 23; chains: 1; bounding box: 54×30×56 Å